Protein AF-W1P5L6-F1 (afdb_monomer_lite)

Structure (mmCIF, N/CA/C/O backbone):
data_AF-W1P5L6-F1
#
_entry.id   AF-W1P5L6-F1
#
loop_
_atom_site.group_PDB
_atom_site.id
_atom_site.type_symbol
_atom_site.label_atom_id
_atom_site.label_alt_id
_atom_site.label_comp_id
_atom_site.label_asym_id
_atom_site.label_entity_id
_atom_site.label_seq_id
_atom_site.pdbx_PDB_ins_code
_atom_site.Cartn_x
_atom_site.Cartn_y
_atom_site.Cartn_z
_atom_site.occupancy
_atom_site.B_iso_or_equiv
_atom_site.auth_seq_id
_atom_site.auth_comp_id
_atom_site.auth_asym_id
_atom_site.auth_atom_id
_atom_site.pdbx_PDB_model_num
ATOM 1 N N . MET A 1 1 ? 37.355 -15.846 24.201 1.00 41.88 1 MET A N 1
ATOM 2 C CA . MET A 1 1 ? 36.824 -15.834 22.825 1.00 41.88 1 MET A CA 1
ATOM 3 C C . MET A 1 1 ? 35.474 -15.155 22.913 1.00 41.88 1 MET A C 1
ATOM 5 O O . MET A 1 1 ? 34.475 -15.798 23.199 1.00 41.88 1 MET A O 1
ATOM 9 N N . VAL A 1 2 ? 35.527 -13.825 22.904 1.00 42.09 2 VAL A N 1
ATOM 10 C CA . VAL A 1 2 ? 34.365 -12.948 23.039 1.00 42.09 2 VAL A CA 1
ATOM 11 C C . VAL A 1 2 ? 33.728 -12.907 21.659 1.00 42.09 2 VAL A C 1
ATOM 13 O O . VAL A 1 2 ? 34.369 -12.475 20.706 1.00 42.09 2 VAL A O 1
ATOM 16 N N . TRP A 1 3 ? 32.530 -13.465 21.549 1.00 50.12 3 TRP A N 1
ATOM 17 C CA . TRP A 1 3 ? 31.699 -13.334 20.363 1.00 50.12 3 TRP A CA 1
ATOM 18 C C . TRP A 1 3 ? 30.983 -11.991 20.494 1.00 50.12 3 TRP A C 1
ATOM 20 O O . TRP A 1 3 ? 30.052 -11.862 21.284 1.00 50.12 3 TRP A O 1
ATOM 30 N N . GLU A 1 4 ? 31.490 -10.969 19.806 1.00 50.31 4 GLU A N 1
ATOM 31 C CA . GLU A 1 4 ? 30.735 -9.738 19.585 1.00 50.31 4 GLU A CA 1
ATOM 32 C C . GLU A 1 4 ? 29.638 -10.044 18.566 1.00 50.31 4 GLU A C 1
ATOM 34 O O . GLU A 1 4 ? 29.905 -10.290 17.391 1.00 50.31 4 GLU A O 1
ATOM 39 N N . GLU A 1 5 ? 28.401 -10.072 19.049 1.00 60.72 5 GLU A N 1
ATOM 40 C CA . GLU A 1 5 ? 27.190 -10.066 18.235 1.00 60.72 5 GLU A CA 1
ATOM 41 C C . GLU A 1 5 ? 27.096 -8.710 17.507 1.00 60.72 5 GLU A C 1
ATOM 43 O O . GLU A 1 5 ? 26.937 -7.681 18.170 1.00 60.72 5 GLU A O 1
ATOM 48 N N . PRO A 1 6 ? 27.175 -8.649 16.163 1.00 44.75 6 PRO A N 1
ATOM 49 C CA . PRO A 1 6 ? 27.102 -7.398 15.424 1.00 44.75 6 PRO A CA 1
ATOM 50 C C . PRO A 1 6 ? 25.636 -7.017 15.186 1.00 44.75 6 PRO A C 1
ATOM 52 O O . PRO A 1 6 ? 25.215 -6.799 14.053 1.00 44.75 6 PRO A O 1
ATOM 55 N N . TRP A 1 7 ? 24.845 -6.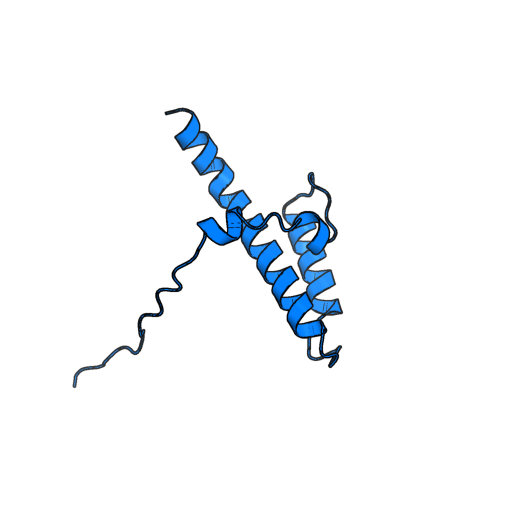906 16.250 1.00 65.31 7 TRP A N 1
ATOM 56 C CA . TRP A 1 7 ? 23.612 -6.120 16.202 1.00 65.31 7 TRP A CA 1
ATOM 57 C C . TRP A 1 7 ? 23.977 -4.704 16.611 1.00 65.31 7 TRP A C 1
ATOM 59 O O . TRP A 1 7 ? 23.636 -4.235 17.690 1.00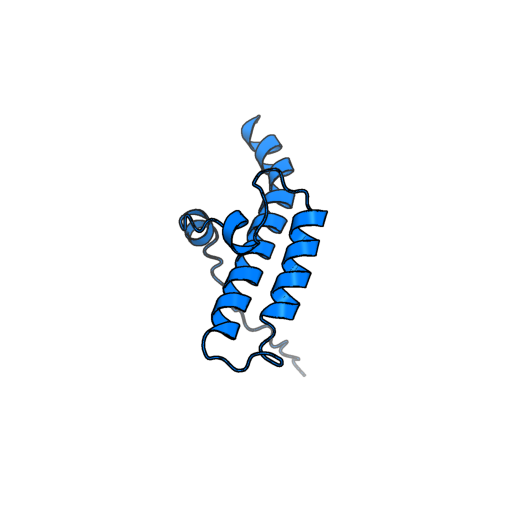 65.31 7 TRP A O 1
ATOM 69 N N . GLN A 1 8 ? 24.766 -4.064 15.744 1.00 43.94 8 GLN A N 1
ATOM 70 C CA . GLN A 1 8 ? 24.979 -2.629 15.808 1.00 43.94 8 GLN A CA 1
ATOM 71 C C . GLN A 1 8 ? 23.610 -1.958 15.834 1.00 43.94 8 GLN A C 1
ATOM 73 O O . GLN A 1 8 ? 22.799 -2.135 14.919 1.00 43.94 8 GLN A O 1
ATOM 78 N N . ASP A 1 9 ? 23.399 -1.207 16.908 1.00 55.94 9 ASP A N 1
ATOM 79 C CA . ASP A 1 9 ? 22.372 -0.201 17.052 1.00 55.94 9 ASP A CA 1
ATOM 80 C C . ASP A 1 9 ? 22.247 0.591 15.748 1.00 55.94 9 ASP A C 1
ATOM 82 O O . ASP A 1 9 ? 23.100 1.399 15.387 1.00 55.94 9 ASP A O 1
ATOM 86 N N . ASN A 1 10 ? 21.145 0.382 15.043 1.00 51.50 10 ASN A N 1
ATOM 87 C CA . ASN A 1 10 ? 20.498 1.504 14.402 1.00 51.50 10 ASN A CA 1
ATOM 88 C C . ASN A 1 10 ? 19.233 1.717 15.220 1.00 51.50 10 ASN A C 1
ATOM 90 O O . ASN A 1 10 ? 18.245 1.003 15.005 1.00 51.50 10 ASN A O 1
ATOM 94 N N . PRO A 1 11 ? 19.231 2.675 16.163 1.00 52.59 11 PRO A N 1
ATOM 95 C CA . PRO A 1 11 ? 17.996 3.335 16.495 1.00 52.59 11 PRO A CA 1
ATOM 96 C C . PRO A 1 11 ? 17.593 4.000 15.184 1.00 52.59 11 PRO A C 1
ATOM 98 O O . PRO A 1 11 ? 17.994 5.116 14.865 1.00 52.59 11 PRO A O 1
ATOM 101 N N . VAL A 1 12 ? 16.831 3.262 14.374 1.00 54.00 12 VAL A N 1
ATOM 102 C CA . VAL A 1 12 ? 15.813 3.868 13.542 1.00 54.00 12 VAL A CA 1
ATOM 103 C C . VAL A 1 12 ? 15.014 4.638 14.568 1.00 54.00 12 VAL A C 1
ATOM 105 O O . VAL A 1 12 ? 14.190 4.067 15.282 1.00 54.00 12 VAL A O 1
ATOM 108 N N . GLU A 1 13 ? 15.396 5.897 14.750 1.00 53.75 13 GLU A N 1
ATOM 109 C CA . GLU A 1 13 ? 14.640 6.897 15.458 1.00 53.75 13 GLU A CA 1
ATOM 110 C C . GLU A 1 13 ? 13.389 7.010 14.612 1.00 53.75 13 GLU A C 1
ATOM 112 O O . GLU A 1 13 ? 13.320 7.673 13.578 1.00 53.75 13 GLU A O 1
ATOM 117 N N . PHE A 1 14 ? 12.497 6.083 14.940 1.00 56.09 14 PHE A N 1
ATOM 118 C CA . PHE A 1 14 ? 11.298 5.765 14.231 1.00 56.09 14 PHE A CA 1
ATOM 119 C C . PHE A 1 14 ? 10.467 6.985 14.513 1.00 56.09 14 PHE A C 1
ATOM 121 O O . PHE A 1 14 ? 9.860 7.115 15.575 1.00 56.09 14 PHE A O 1
ATOM 128 N N . ASP A 1 15 ? 10.561 7.935 13.598 1.00 55.22 15 ASP A N 1
ATOM 129 C CA . ASP A 1 15 ? 9.857 9.192 13.642 1.00 55.2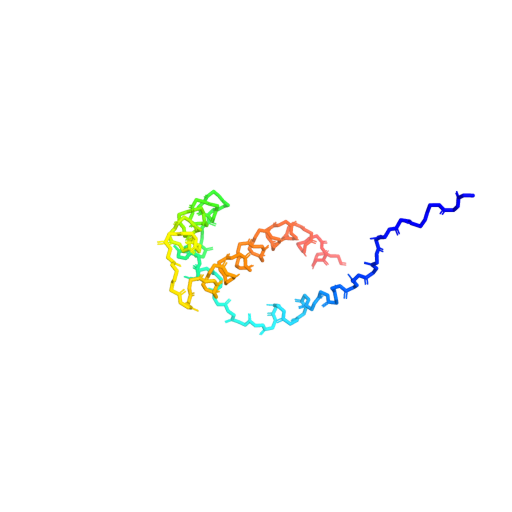2 15 ASP A CA 1
ATOM 130 C C . ASP A 1 15 ? 8.380 8.893 13.333 1.00 55.22 15 ASP A C 1
ATOM 132 O O . ASP A 1 15 ? 7.806 9.314 12.332 1.00 55.22 15 ASP A O 1
ATOM 136 N N . PHE A 1 16 ? 7.773 8.053 14.186 1.00 57.50 16 PHE A N 1
ATOM 137 C CA . PHE A 1 16 ? 6.366 7.682 14.212 1.00 57.50 16 PHE A CA 1
ATOM 138 C C . PHE A 1 16 ? 5.527 8.959 14.211 1.00 57.50 16 PHE A C 1
ATOM 140 O O . PHE A 1 16 ? 4.488 9.014 13.560 1.00 57.50 16 PHE A O 1
ATOM 147 N N . LEU A 1 17 ? 6.016 10.008 14.881 1.00 53.97 17 LEU A N 1
ATOM 148 C CA . LEU A 1 17 ? 5.399 11.328 14.918 1.00 53.97 17 LEU A CA 1
ATOM 149 C C . LEU A 1 17 ? 5.460 12.034 13.555 1.00 53.97 17 LEU A C 1
ATOM 151 O O . LEU A 1 17 ? 4.441 12.560 13.108 1.00 53.97 17 LEU A O 1
ATOM 155 N N . SER A 1 18 ? 6.584 11.987 12.837 1.00 56.91 18 SER A N 1
ATOM 156 C CA . SER A 1 18 ? 6.662 12.503 11.462 1.00 56.91 18 SER A CA 1
ATOM 157 C C . SER A 1 18 ? 5.799 11.724 10.472 1.00 56.91 18 SER A C 1
ATOM 159 O O . SER A 1 18 ? 5.119 12.350 9.655 1.00 56.91 18 SER A O 1
ATOM 161 N N . ILE A 1 19 ? 5.732 10.390 10.587 1.00 58.72 19 ILE A N 1
ATOM 162 C CA . ILE A 1 19 ? 4.856 9.528 9.766 1.00 58.72 19 ILE A CA 1
ATOM 163 C C . ILE A 1 19 ? 3.376 9.892 9.961 1.00 58.72 19 ILE A C 1
ATOM 165 O O . ILE A 1 19 ? 2.625 9.916 8.986 1.00 58.72 19 ILE A O 1
ATOM 169 N N . LEU A 1 20 ? 2.967 10.215 11.194 1.00 58.81 20 LEU A N 1
ATOM 170 C CA . LEU A 1 20 ? 1.615 10.688 11.513 1.00 58.81 20 LEU A CA 1
ATOM 171 C C . LEU A 1 20 ? 1.363 12.129 11.032 1.00 58.81 20 LEU A C 1
ATOM 173 O O . LEU A 1 20 ? 0.242 12.460 10.654 1.00 58.81 20 LEU A O 1
ATOM 177 N N . SER A 1 21 ? 2.393 12.986 11.020 1.00 56.38 21 SER A N 1
ATOM 178 C CA . SER A 1 21 ? 2.290 14.385 10.570 1.00 56.38 21 SER A CA 1
ATOM 179 C C . SER A 1 21 ? 2.221 14.542 9.046 1.00 56.38 21 SER A C 1
ATOM 181 O O . SER A 1 21 ? 1.710 15.544 8.541 1.00 56.38 21 SER A O 1
ATOM 183 N N . LYS A 1 22 ? 2.717 13.553 8.290 1.00 56.19 22 LYS A N 1
ATOM 184 C CA . LYS A 1 22 ? 2.614 13.529 6.832 1.00 56.19 22 LYS A CA 1
ATOM 185 C C . LYS A 1 22 ? 1.218 13.043 6.469 1.00 56.19 22 LYS A C 1
ATOM 187 O O . LYS A 1 22 ? 0.947 11.847 6.464 1.00 56.19 22 LYS A O 1
ATOM 192 N N . SER A 1 23 ? 0.347 13.975 6.095 1.00 58.00 23 SER A N 1
ATOM 193 C CA . SER A 1 23 ? -0.961 13.714 5.484 1.00 58.00 23 SER A CA 1
ATOM 194 C C . SER A 1 23 ? -0.822 13.128 4.068 1.00 58.00 23 SER A C 1
ATOM 196 O O . SER A 1 23 ? -1.387 13.626 3.097 1.00 58.00 23 SER A O 1
ATOM 198 N N . LYS A 1 24 ? -0.018 12.073 3.912 1.00 64.38 24 LYS A N 1
ATOM 199 C CA . LYS A 1 24 ? -0.042 11.249 2.712 1.00 64.38 24 LYS A CA 1
ATOM 200 C C . LYS A 1 24 ? -1.307 10.405 2.783 1.00 64.38 24 LYS A C 1
ATOM 202 O O . LYS A 1 24 ? -1.506 9.648 3.729 1.00 64.38 24 LYS A O 1
ATOM 207 N N . ASP A 1 25 ? -2.151 10.520 1.767 1.00 82.06 25 ASP A N 1
ATOM 208 C CA . ASP A 1 25 ? -3.340 9.685 1.627 1.00 82.06 25 ASP A CA 1
ATOM 209 C C . ASP A 1 25 ? -2.930 8.230 1.313 1.00 82.06 25 ASP A C 1
ATOM 211 O O . ASP A 1 25 ? -2.924 7.807 0.156 1.00 82.06 25 ASP A O 1
ATOM 215 N N . TYR A 1 26 ? -2.571 7.444 2.334 1.00 86.06 26 TYR A N 1
ATOM 216 C CA . TYR A 1 26 ? -2.132 6.048 2.180 1.00 86.06 26 TYR A CA 1
ATOM 217 C C . TYR A 1 26 ? -3.192 5.156 1.512 1.00 86.06 26 TYR A C 1
ATOM 219 O O . TYR A 1 26 ? -2.846 4.273 0.728 1.00 86.06 26 TYR A O 1
ATOM 227 N N . TYR A 1 27 ? -4.476 5.449 1.737 1.00 85.94 27 TYR A N 1
ATOM 228 C CA . TYR A 1 27 ? -5.598 4.803 1.047 1.00 85.94 27 TYR A CA 1
ATOM 229 C C . TYR A 1 27 ? -5.551 5.033 -0.471 1.00 85.94 27 TYR A C 1
ATOM 231 O O . TYR A 1 27 ? -5.686 4.092 -1.251 1.00 85.94 27 TYR A O 1
ATOM 239 N N . LYS A 1 28 ? -5.235 6.260 -0.911 1.00 87.81 28 LYS A N 1
ATOM 240 C CA . LYS A 1 28 ? -5.076 6.574 -2.340 1.00 87.81 28 LYS A CA 1
ATOM 241 C C . LYS A 1 28 ? -3.843 5.904 -2.943 1.00 87.81 28 LYS A C 1
ATOM 243 O O . LYS A 1 28 ? -3.903 5.471 -4.088 1.00 87.81 28 LYS A O 1
ATOM 248 N N . ILE A 1 29 ? -2.746 5.793 -2.187 1.00 89.19 29 ILE A N 1
ATOM 249 C CA . ILE A 1 29 ? -1.513 5.122 -2.641 1.00 89.19 29 ILE A CA 1
ATOM 250 C C . ILE A 1 29 ? -1.760 3.630 -2.893 1.00 89.19 29 ILE A C 1
ATOM 252 O O . ILE A 1 29 ? -1.276 3.089 -3.886 1.00 89.19 29 ILE A O 1
ATOM 256 N N . LEU A 1 30 ? -2.525 2.970 -2.019 1.00 89.94 30 LEU A N 1
ATOM 257 C CA . LEU A 1 30 ? -2.904 1.566 -2.189 1.00 89.94 30 LEU A CA 1
ATOM 258 C C . LEU A 1 30 ? -4.117 1.357 -3.108 1.00 89.94 30 LEU A C 1
ATOM 260 O O . LEU A 1 30 ? -4.516 0.214 -3.321 1.00 89.94 30 LEU A O 1
ATOM 264 N N . GLU A 1 31 ? -4.680 2.424 -3.681 1.00 90.06 31 GLU A N 1
ATOM 265 C CA . GLU A 1 31 ? -5.882 2.371 -4.525 1.00 90.06 31 GLU A CA 1
ATOM 266 C C . GLU A 1 31 ? -7.056 1.652 -3.819 1.00 90.06 31 GLU A C 1
ATOM 268 O O . GLU A 1 31 ? -7.772 0.861 -4.434 1.00 90.06 31 GLU A O 1
ATOM 273 N N . VAL A 1 32 ? -7.222 1.885 -2.513 1.00 89.81 32 VAL A N 1
ATOM 274 C CA . VAL A 1 32 ? -8.287 1.307 -1.675 1.00 89.81 32 VAL A CA 1
ATOM 275 C C . VAL A 1 32 ? -9.236 2.389 -1.163 1.00 89.81 32 VAL A C 1
ATOM 277 O O . VAL A 1 32 ? -8.854 3.553 -1.027 1.00 89.81 32 VAL A O 1
ATOM 280 N N . ASP A 1 33 ? -10.470 1.988 -0.868 1.00 88.06 33 ASP A N 1
ATOM 281 C CA . ASP A 1 33 ? -11.444 2.843 -0.188 1.00 88.06 33 ASP A CA 1
ATOM 282 C C . ASP A 1 33 ? -11.082 3.016 1.301 1.00 88.06 33 ASP A C 1
ATOM 284 O O . ASP A 1 33 ? -10.335 2.217 1.867 1.00 88.06 33 ASP A O 1
ATOM 288 N N . TYR A 1 34 ? -11.619 4.047 1.947 1.00 84.00 34 TYR A N 1
ATOM 289 C CA . TYR A 1 34 ? -11.468 4.278 3.384 1.00 84.00 34 TYR A CA 1
ATOM 290 C C . TYR A 1 34 ? -12.151 3.186 4.220 1.00 84.00 34 TYR A C 1
ATOM 292 O O . TYR A 1 34 ? -11.686 2.885 5.317 1.00 84.00 34 TYR A O 1
ATOM 300 N N . ASP A 1 35 ? -13.192 2.556 3.669 1.00 83.31 35 ASP A N 1
ATOM 301 C CA . ASP A 1 35 ? -13.913 1.431 4.282 1.00 83.31 35 ASP A CA 1
ATOM 302 C C . ASP A 1 35 ? -13.308 0.055 3.924 1.00 83.31 35 ASP A C 1
ATOM 304 O O . ASP A 1 35 ? -13.916 -0.989 4.173 1.00 83.31 35 ASP A O 1
ATOM 308 N N . ALA A 1 36 ? -12.120 0.028 3.309 1.00 86.94 36 ALA A N 1
ATOM 309 C CA . ALA A 1 36 ? -11.484 -1.207 2.865 1.00 86.94 36 ALA A CA 1
ATOM 310 C C . ALA A 1 36 ? -11.125 -2.144 4.027 1.00 86.94 36 ALA A C 1
ATOM 312 O O . ALA A 1 36 ? -10.638 -1.731 5.083 1.00 86.94 36 ALA A O 1
ATOM 313 N N . THR A 1 37 ? -11.310 -3.444 3.799 1.00 88.50 37 THR A N 1
ATOM 314 C CA . THR A 1 37 ? -10.937 -4.477 4.767 1.00 88.50 37 THR A CA 1
ATOM 315 C C . THR A 1 37 ? -9.433 -4.772 4.723 1.00 88.50 37 THR A C 1
ATOM 317 O O . THR A 1 37 ? -8.731 -4.435 3.766 1.00 88.50 37 THR A O 1
ATOM 320 N N . ASN A 1 38 ? -8.909 -5.459 5.747 1.00 87.69 38 ASN A N 1
ATOM 321 C CA . ASN A 1 38 ? -7.512 -5.920 5.745 1.00 87.69 38 ASN A CA 1
ATOM 322 C C . ASN A 1 38 ? -7.174 -6.775 4.517 1.00 87.69 38 ASN A C 1
ATOM 324 O O . ASN A 1 38 ? -6.070 -6.676 3.976 1.00 87.69 38 ASN A O 1
ATOM 328 N N . ASP A 1 39 ? -8.121 -7.603 4.075 1.00 89.38 39 ASP A N 1
ATOM 329 C CA . ASP A 1 39 ? -7.945 -8.452 2.901 1.00 89.38 39 ASP A CA 1
ATOM 330 C C . ASP A 1 39 ? -7.867 -7.623 1.614 1.00 89.38 39 ASP A C 1
ATOM 332 O O . ASP A 1 39 ? -7.035 -7.920 0.752 1.00 89.38 39 ASP A O 1
ATOM 336 N N . ASP A 1 40 ? -8.638 -6.537 1.509 1.00 90.62 40 ASP A N 1
ATOM 337 C CA . ASP A 1 40 ? -8.575 -5.606 0.376 1.00 90.62 40 ASP A CA 1
ATOM 338 C C . ASP A 1 40 ? -7.232 -4.869 0.331 1.00 90.62 40 ASP A C 1
ATOM 340 O O . ASP A 1 40 ? -6.575 -4.822 -0.713 1.00 90.62 40 ASP A O 1
ATOM 344 N N . ILE A 1 41 ? -6.772 -4.365 1.482 1.00 91.06 41 ILE A N 1
ATOM 345 C CA . ILE A 1 41 ? -5.470 -3.697 1.634 1.00 91.06 41 ILE A CA 1
ATOM 346 C C . ILE A 1 41 ? -4.338 -4.639 1.211 1.00 91.06 41 ILE A C 1
ATOM 348 O O . ILE A 1 41 ? -3.461 -4.261 0.428 1.00 91.06 41 ILE A O 1
ATOM 352 N N . ARG A 1 42 ? -4.369 -5.892 1.677 1.00 91.12 42 ARG A N 1
ATOM 353 C CA . ARG A 1 42 ? -3.372 -6.910 1.326 1.00 91.12 42 ARG A CA 1
ATOM 354 C C . ARG A 1 42 ? -3.421 -7.277 -0.156 1.00 91.12 42 ARG A C 1
ATOM 356 O O . ARG A 1 42 ? -2.371 -7.385 -0.793 1.00 91.12 42 ARG A O 1
ATOM 363 N N . SER A 1 43 ? -4.614 -7.463 -0.710 1.00 93.19 43 SER A N 1
ATOM 364 C CA . SER A 1 43 ? -4.801 -7.860 -2.109 1.00 93.19 43 SER A CA 1
ATOM 365 C C . SER A 1 43 ? -4.307 -6.775 -3.065 1.00 93.19 43 SER A C 1
ATOM 367 O O . SER A 1 43 ? -3.555 -7.060 -4.003 1.00 93.19 43 SER A O 1
ATOM 369 N N . ASN A 1 44 ? -4.645 -5.513 -2.789 1.00 93.81 44 ASN A N 1
ATOM 370 C CA . ASN A 1 44 ? -4.182 -4.383 -3.585 1.00 93.81 44 ASN A CA 1
ATOM 371 C C . ASN A 1 44 ? -2.682 -4.126 -3.435 1.00 93.81 44 ASN A C 1
ATOM 373 O O . ASN A 1 44 ? -2.018 -3.858 -4.438 1.00 93.81 44 ASN A O 1
ATOM 377 N N . TYR A 1 45 ? -2.121 -4.290 -2.233 1.00 93.56 45 TYR A N 1
ATOM 378 C CA . TYR A 1 45 ? -0.673 -4.241 -2.032 1.00 93.56 45 TYR A CA 1
ATOM 379 C C . TYR A 1 45 ? 0.055 -5.257 -2.927 1.00 93.56 45 TYR A C 1
ATOM 381 O O . TYR A 1 45 ? 0.978 -4.880 -3.647 1.00 93.56 45 TYR A O 1
ATOM 389 N N . ILE A 1 46 ? -0.388 -6.521 -2.962 1.00 92.00 46 ILE A N 1
ATOM 390 C CA . I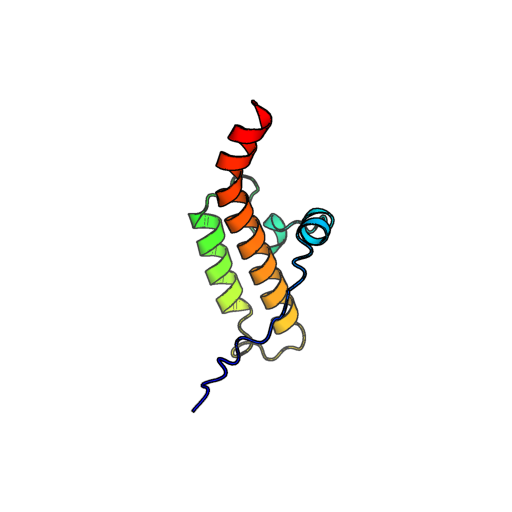LE A 1 46 ? 0.231 -7.563 -3.802 1.00 92.00 46 ILE A CA 1
ATOM 391 C C . ILE A 1 46 ? 0.128 -7.198 -5.290 1.00 92.00 46 ILE A C 1
ATOM 393 O O . ILE A 1 46 ? 1.112 -7.300 -6.028 1.00 92.00 46 ILE A O 1
ATOM 397 N N . ARG A 1 47 ? -1.041 -6.722 -5.735 1.00 92.81 47 ARG A N 1
ATOM 398 C CA . ARG A 1 47 ? -1.262 -6.275 -7.120 1.00 92.81 47 ARG A CA 1
ATOM 399 C C . ARG A 1 47 ? -0.303 -5.148 -7.512 1.00 92.81 47 ARG A C 1
ATOM 401 O O . ARG A 1 47 ? 0.299 -5.194 -8.586 1.00 92.81 47 ARG A O 1
ATOM 408 N N . LEU A 1 48 ? -0.150 -4.145 -6.650 1.00 91.50 48 LEU A N 1
ATOM 409 C CA . LEU A 1 48 ? 0.715 -2.991 -6.888 1.00 91.50 48 LEU A CA 1
ATOM 410 C C . LEU A 1 48 ? 2.202 -3.353 -6.801 1.00 91.50 48 LEU A C 1
ATOM 412 O O . LEU A 1 48 ? 2.978 -2.911 -7.646 1.00 91.50 48 LEU A O 1
ATOM 416 N N . ALA A 1 49 ? 2.589 -4.210 -5.858 1.00 89.75 49 ALA A N 1
ATOM 417 C CA . ALA A 1 49 ? 3.949 -4.717 -5.716 1.00 89.75 49 ALA A CA 1
ATOM 418 C C . ALA A 1 49 ? 4.412 -5.470 -6.971 1.00 89.75 49 ALA A C 1
ATOM 420 O O . ALA A 1 49 ? 5.525 -5.260 -7.441 1.00 89.75 49 ALA A O 1
ATOM 421 N N . LEU A 1 50 ? 3.544 -6.298 -7.560 1.00 89.00 50 LEU A N 1
ATOM 422 C CA . LEU A 1 50 ? 3.838 -7.001 -8.812 1.00 89.00 50 LEU A CA 1
ATOM 423 C C . LEU A 1 50 ? 3.905 -6.054 -10.019 1.00 89.00 50 LEU A C 1
ATOM 425 O O . LEU A 1 50 ? 4.692 -6.288 -10.937 1.00 89.00 50 LEU A O 1
ATOM 429 N N . LYS A 1 51 ? 3.092 -4.990 -10.022 1.00 86.81 51 LYS A N 1
ATOM 430 C CA . LYS A 1 51 ? 3.051 -3.973 -11.086 1.00 86.81 51 LYS A CA 1
ATOM 431 C C . LYS A 1 51 ? 4.292 -3.078 -11.088 1.00 86.81 51 LYS A C 1
ATOM 433 O O . LYS A 1 51 ? 4.779 -2.727 -12.161 1.00 86.81 51 LYS A O 1
ATOM 438 N N . TRP A 1 52 ? 4.782 -2.722 -9.904 1.00 88.56 52 TRP A N 1
ATOM 439 C CA . TRP A 1 52 ? 5.914 -1.812 -9.700 1.00 88.56 52 TRP A CA 1
ATOM 440 C C . TRP A 1 52 ? 7.205 -2.528 -9.296 1.00 88.56 52 TRP A C 1
ATOM 442 O O . TRP A 1 52 ? 8.148 -1.881 -8.848 1.00 88.56 52 TRP A O 1
ATOM 452 N N . HIS A 1 53 ? 7.268 -3.853 -9.453 1.00 83.06 53 HIS A N 1
ATOM 453 C CA . HIS A 1 53 ? 8.459 -4.613 -9.100 1.00 83.06 53 HIS A CA 1
ATOM 454 C C . HIS A 1 53 ? 9.663 -4.135 -9.938 1.00 83.06 53 HIS A C 1
ATOM 456 O O . HIS A 1 53 ? 9.564 -4.131 -11.172 1.00 83.06 53 HIS A O 1
ATOM 462 N N . PRO A 1 54 ? 10.801 -3.782 -9.309 1.00 79.94 54 PRO A N 1
ATOM 463 C CA . PRO A 1 54 ? 11.946 -3.188 -10.006 1.00 79.94 54 PRO A CA 1
ATOM 464 C C . PRO A 1 54 ? 12.541 -4.113 -11.081 1.00 79.94 54 PRO A C 1
ATOM 466 O O . PRO A 1 54 ? 13.062 -3.635 -12.079 1.00 79.94 54 PRO A O 1
ATOM 469 N N . ASP A 1 55 ? 12.380 -5.434 -10.930 1.00 79.69 55 ASP A N 1
ATOM 470 C CA . ASP A 1 55 ? 12.791 -6.437 -11.931 1.00 79.69 55 ASP A CA 1
ATOM 471 C C . ASP A 1 55 ? 12.003 -6.345 -13.252 1.00 79.69 55 ASP A C 1
ATOM 473 O O . ASP A 1 55 ? 12.536 -6.597 -14.326 1.00 79.69 55 ASP A O 1
ATOM 477 N N . LYS A 1 56 ? 10.717 -5.968 -13.193 1.00 72.19 56 LYS A N 1
ATOM 478 C CA . LYS A 1 56 ? 9.840 -5.907 -14.377 1.00 72.19 56 LYS A CA 1
ATOM 479 C C . LYS A 1 56 ? 9.735 -4.508 -14.975 1.00 72.19 56 LYS A C 1
ATOM 481 O O . LYS A 1 56 ? 9.374 -4.372 -16.142 1.00 72.19 56 LYS A O 1
ATOM 486 N N . ARG A 1 57 ? 10.024 -3.472 -14.185 1.00 64.62 57 ARG A N 1
ATOM 487 C CA . ARG A 1 57 ? 10.065 -2.071 -14.612 1.00 64.62 57 ARG A CA 1
ATOM 488 C C . ARG A 1 57 ? 11.337 -1.427 -14.091 1.00 64.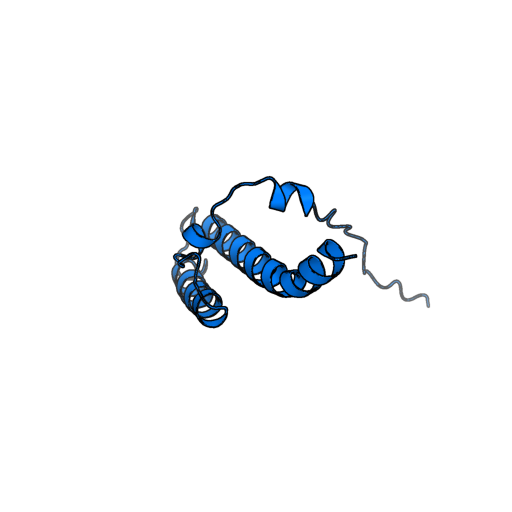62 57 ARG A C 1
ATOM 490 O O . ARG A 1 57 ? 11.368 -0.903 -12.983 1.00 64.62 57 ARG A O 1
ATOM 497 N N . SER A 1 58 ? 12.351 -1.410 -14.943 1.00 62.34 58 SER A N 1
ATOM 498 C CA . SER A 1 58 ? 13.616 -0.717 -14.700 1.00 62.34 58 SER A CA 1
ATOM 499 C C . SER A 1 58 ? 13.510 0.789 -15.011 1.00 62.34 58 SER A C 1
ATOM 501 O O . SER A 1 58 ? 14.411 1.366 -15.609 1.00 62.34 58 SER A O 1
ATOM 503 N N . GLU A 1 59 ? 12.375 1.411 -14.675 1.00 69.00 59 GLU A N 1
ATOM 504 C CA . GLU A 1 59 ? 12.151 2.857 -14.805 1.00 69.00 59 GLU A CA 1
ATOM 505 C C . GLU A 1 59 ? 12.571 3.548 -13.500 1.00 69.00 59 GLU A C 1
ATOM 507 O O . GLU A 1 59 ? 12.230 3.069 -12.416 1.00 69.00 59 GLU A O 1
ATOM 512 N N . ASP A 1 60 ? 13.219 4.713 -13.590 1.00 67.38 60 ASP A N 1
ATOM 513 C CA . ASP A 1 60 ? 13.770 5.468 -12.445 1.00 67.38 60 ASP A CA 1
ATOM 514 C C . ASP A 1 60 ? 12.729 5.887 -11.375 1.00 67.38 60 ASP A C 1
ATOM 516 O O . ASP A 1 60 ? 13.083 6.386 -10.309 1.00 67.38 60 ASP A O 1
ATOM 520 N N . GLY A 1 61 ? 11.432 5.655 -11.611 1.00 76.19 61 GLY A N 1
ATOM 521 C CA . GLY A 1 61 ? 10.344 5.902 -10.657 1.00 76.19 61 GLY A CA 1
ATOM 522 C C . GLY A 1 61 ? 9.753 4.656 -9.985 1.00 76.19 61 GLY A C 1
ATOM 523 O O . GLY A 1 61 ? 9.011 4.799 -9.011 1.00 76.19 61 GLY A O 1
ATOM 524 N N . ALA A 1 62 ? 10.056 3.443 -10.462 1.00 79.88 62 ALA A N 1
ATOM 525 C CA . ALA A 1 62 ? 9.443 2.215 -9.943 1.00 79.88 62 ALA A CA 1
ATOM 526 C C . ALA A 1 62 ? 9.848 1.945 -8.488 1.00 79.88 62 ALA A C 1
ATOM 528 O O . ALA A 1 62 ? 8.999 1.639 -7.653 1.00 79.88 62 ALA A O 1
ATOM 529 N N . THR A 1 63 ? 11.123 2.164 -8.159 1.00 83.06 63 THR A N 1
ATOM 530 C CA . THR A 1 63 ? 11.651 2.036 -6.794 1.00 83.06 63 THR A CA 1
ATOM 531 C C . THR A 1 63 ? 10.970 3.001 -5.825 1.00 83.06 63 THR A C 1
ATOM 533 O O . THR A 1 63 ? 10.581 2.595 -4.732 1.00 83.06 63 THR A O 1
ATOM 536 N N . ILE A 1 64 ? 10.771 4.259 -6.235 1.00 86.62 64 ILE A N 1
ATOM 537 C CA . ILE A 1 64 ? 10.127 5.286 -5.402 1.00 86.62 64 ILE A CA 1
ATOM 538 C C . ILE A 1 64 ? 8.665 4.907 -5.150 1.00 86.62 64 ILE A C 1
ATOM 540 O O . ILE A 1 64 ? 8.218 4.886 -4.005 1.00 86.62 64 ILE A O 1
ATOM 544 N N . ARG A 1 65 ? 7.930 4.514 -6.199 1.00 86.44 65 ARG A N 1
ATOM 545 C CA . ARG A 1 65 ? 6.539 4.052 -6.066 1.00 86.44 65 ARG A CA 1
ATOM 546 C C . ARG A 1 65 ? 6.423 2.817 -5.182 1.00 86.44 65 ARG A C 1
ATOM 548 O O . ARG A 1 65 ? 5.538 2.752 -4.335 1.00 86.44 65 ARG A O 1
ATOM 555 N N . PHE A 1 66 ? 7.325 1.855 -5.344 1.00 88.44 66 PHE A N 1
ATOM 556 C CA . PHE A 1 66 ? 7.344 0.651 -4.523 1.00 88.44 66 PHE A CA 1
ATOM 557 C C . PHE A 1 66 ? 7.593 0.972 -3.044 1.00 88.44 66 PHE A C 1
ATOM 559 O O . PHE A 1 66 ? 6.939 0.397 -2.175 1.00 88.44 66 PHE A O 1
ATOM 566 N N . GLN A 1 67 ? 8.484 1.924 -2.748 1.00 87.88 67 GLN A N 1
ATOM 567 C CA . GLN A 1 67 ? 8.711 2.408 -1.385 1.00 87.88 67 GLN A CA 1
ATOM 568 C C . GLN A 1 67 ? 7.453 3.059 -0.790 1.00 87.88 67 GLN A C 1
ATOM 570 O O . GLN A 1 67 ? 7.095 2.726 0.338 1.00 87.88 67 GLN A O 1
ATOM 575 N N . GLU A 1 68 ? 6.748 3.909 -1.546 1.00 89.06 68 GLU A N 1
ATOM 576 C CA . GLU A 1 68 ? 5.484 4.531 -1.108 1.00 89.06 68 GLU A CA 1
ATOM 577 C C . GLU A 1 68 ? 4.402 3.486 -0.791 1.00 89.06 68 GLU A C 1
ATOM 579 O O . GLU A 1 68 ? 3.738 3.570 0.242 1.00 89.06 68 GLU A O 1
ATOM 584 N N . ILE A 1 69 ? 4.251 2.471 -1.648 1.00 90.81 69 ILE A N 1
ATOM 585 C CA . ILE A 1 69 ? 3.306 1.358 -1.457 1.00 90.81 69 ILE A CA 1
ATOM 586 C C . ILE A 1 69 ? 3.640 0.570 -0.181 1.00 90.81 69 ILE A C 1
ATOM 588 O O . ILE A 1 69 ? 2.746 0.213 0.589 1.00 90.81 69 ILE A O 1
ATOM 592 N N . ASN A 1 70 ? 4.928 0.323 0.068 1.00 90.69 70 ASN A N 1
ATOM 593 C CA . ASN A 1 70 ? 5.391 -0.388 1.258 1.00 90.69 70 ASN A CA 1
ATOM 594 C C . ASN A 1 70 ? 5.161 0.414 2.547 1.00 90.69 70 ASN A C 1
ATOM 596 O O . ASN A 1 70 ? 4.762 -0.154 3.563 1.00 90.69 70 ASN A O 1
ATOM 600 N N . GLU A 1 71 ? 5.418 1.725 2.515 1.00 89.50 71 GLU A N 1
ATOM 601 C CA . GLU A 1 71 ? 5.148 2.641 3.629 1.00 89.50 71 GLU A CA 1
ATOM 602 C C . GLU A 1 71 ? 3.650 2.639 3.967 1.00 89.50 71 GLU A C 1
ATOM 604 O O . GLU A 1 71 ? 3.279 2.389 5.113 1.00 89.50 71 GLU A O 1
ATOM 609 N N . ALA A 1 72 ? 2.792 2.800 2.954 1.00 89.88 72 ALA A N 1
ATOM 610 C CA . ALA A 1 72 ? 1.340 2.803 3.110 1.00 89.88 72 ALA A CA 1
ATOM 611 C C . ALA A 1 72 ? 0.810 1.512 3.744 1.00 89.88 72 ALA A C 1
ATOM 613 O O . ALA A 1 72 ? 0.036 1.559 4.701 1.00 89.88 72 ALA A O 1
ATOM 614 N N . TYR A 1 73 ? 1.263 0.356 3.251 1.00 91.12 73 TYR A N 1
ATOM 615 C CA . TYR A 1 73 ? 0.858 -0.941 3.789 1.00 91.12 73 TYR A CA 1
ATOM 616 C C . TYR A 1 73 ? 1.268 -1.107 5.255 1.00 91.12 73 TYR A C 1
ATOM 618 O O . TYR A 1 73 ? 0.454 -1.527 6.076 1.00 91.12 73 TYR A O 1
ATOM 626 N N . LYS A 1 74 ? 2.504 -0.729 5.609 1.00 88.12 74 LYS A N 1
ATOM 627 C CA . LYS A 1 74 ? 2.981 -0.794 6.997 1.00 88.12 74 LYS A CA 1
ATOM 628 C C . LYS A 1 74 ? 2.150 0.088 7.917 1.00 88.12 74 LYS A C 1
ATOM 630 O O . LYS A 1 74 ? 1.740 -0.390 8.966 1.00 88.12 74 LYS A O 1
ATOM 635 N N . VAL A 1 75 ? 1.890 1.340 7.533 1.00 85.81 75 VAL A N 1
ATOM 636 C CA . VAL A 1 75 ? 1.129 2.285 8.364 1.00 85.81 75 VAL A CA 1
ATOM 637 C C . VAL A 1 75 ? -0.303 1.809 8.561 1.00 85.81 75 VAL A C 1
ATOM 639 O O . VAL A 1 75 ? -0.767 1.781 9.694 1.00 85.81 75 VAL A O 1
ATOM 642 N N . LEU A 1 76 ? -0.992 1.392 7.497 1.00 84.88 76 LEU A N 1
ATOM 643 C CA . LEU A 1 76 ? -2.381 0.936 7.596 1.00 84.88 76 LEU A CA 1
ATOM 644 C C . LEU A 1 76 ? -2.500 -0.351 8.414 1.00 84.88 76 LEU A C 1
ATOM 646 O O . LEU A 1 76 ? -3.358 -0.444 9.290 1.00 84.88 76 LEU A O 1
ATOM 650 N N . MET A 1 77 ? -1.595 -1.305 8.195 1.00 83.69 77 MET A N 1
ATOM 651 C CA . MET A 1 77 ? -1.555 -2.542 8.969 1.00 83.69 77 MET A CA 1
ATOM 652 C C . MET A 1 77 ? -1.242 -2.257 10.443 1.00 83.69 77 MET A C 1
ATOM 654 O O . MET A 1 77 ? -1.928 -2.745 11.334 1.00 83.69 77 MET A O 1
ATOM 658 N N . PHE A 1 78 ? -0.245 -1.414 10.718 1.00 82.38 78 PHE A N 1
ATOM 659 C CA . PHE A 1 78 ? 0.151 -1.054 12.078 1.00 82.38 78 PHE A CA 1
ATOM 660 C C . PHE A 1 78 ? -0.945 -0.274 12.811 1.00 82.38 78 PHE A C 1
ATOM 662 O O . PHE A 1 78 ? -1.283 -0.617 13.940 1.00 82.38 78 PHE A O 1
ATOM 669 N N . MET A 1 79 ? -1.569 0.708 12.155 1.00 74.00 79 MET A N 1
ATOM 670 C CA . MET A 1 79 ? -2.711 1.451 12.694 1.00 74.00 79 MET A CA 1
ATOM 671 C C . MET A 1 79 ? -3.855 0.506 13.069 1.00 74.00 79 MET A C 1
ATOM 673 O O . MET A 1 79 ? -4.449 0.655 14.134 1.00 74.00 79 MET A O 1
ATOM 677 N N . TRP A 1 80 ? -4.127 -0.506 12.241 1.00 69.31 80 TRP A N 1
ATOM 678 C CA . TRP A 1 80 ? -5.153 -1.505 12.528 1.00 69.31 80 TRP A CA 1
ATOM 679 C C . TRP A 1 80 ? -4.850 -2.327 13.788 1.00 69.31 80 TRP A C 1
ATOM 681 O O . TRP A 1 80 ? -5.754 -2.626 14.568 1.00 69.31 80 TRP A O 1
ATOM 691 N N . PHE A 1 81 ? -3.579 -2.656 14.030 1.00 70.44 81 PHE A N 1
ATOM 692 C CA . PHE A 1 81 ? -3.162 -3.369 15.239 1.00 70.44 81 PHE A CA 1
ATOM 693 C C . PHE A 1 81 ? -3.201 -2.501 16.503 1.00 70.44 81 PHE A C 1
ATOM 695 O O . PHE A 1 81 ? -3.453 -3.031 17.586 1.00 70.44 81 PHE A O 1
ATOM 702 N N . ILE A 1 82 ? -2.995 -1.185 16.393 1.00 67.00 82 ILE A N 1
ATOM 703 C CA . ILE A 1 82 ? -3.048 -0.275 17.551 1.00 67.00 82 ILE A CA 1
ATOM 704 C C . ILE A 1 82 ? -4.464 0.248 17.806 1.00 67.00 82 ILE A C 1
ATOM 706 O O . ILE A 1 82 ? -4.787 0.568 18.943 1.00 67.00 82 ILE A O 1
ATOM 710 N N . ALA A 1 83 ? -5.354 0.293 16.813 1.00 62.50 83 ALA A N 1
ATOM 711 C CA . ALA A 1 83 ? -6.739 0.739 16.990 1.00 62.50 83 ALA A CA 1
ATOM 712 C C . ALA A 1 83 ? -7.455 0.146 18.231 1.00 62.50 83 ALA A C 1
ATOM 714 O O . ALA A 1 83 ? -8.052 0.926 18.983 1.00 62.50 83 ALA A O 1
ATOM 715 N N . PRO A 1 84 ? -7.376 -1.172 18.526 1.00 61.22 84 PRO A N 1
ATOM 716 C CA . PRO A 1 84 ? -7.955 -1.712 19.758 1.00 61.22 84 PRO A CA 1
ATOM 717 C C . PRO A 1 84 ? -7.270 -1.192 21.035 1.00 61.22 84 PRO A C 1
ATOM 719 O O . PRO A 1 84 ? -7.946 -0.967 22.035 1.00 61.22 84 PRO A O 1
ATOM 722 N N . LEU A 1 85 ? -5.958 -0.937 21.000 1.00 57.66 85 LEU A N 1
ATOM 723 C CA . LEU A 1 85 ? -5.191 -0.348 22.107 1.00 57.66 85 LEU A CA 1
ATOM 724 C C . LEU A 1 85 ? -5.510 1.142 22.319 1.00 57.66 85 LEU A C 1
ATOM 726 O O . LEU A 1 85 ? -5.648 1.574 23.460 1.00 57.66 85 LEU A O 1
ATOM 730 N N . CYS A 1 86 ? -5.686 1.928 21.253 1.00 51.53 86 CYS A N 1
ATOM 731 C CA . CYS A 1 86 ? -6.045 3.347 21.360 1.00 51.53 86 CYS A CA 1
ATOM 732 C C . CYS A 1 86 ? -7.457 3.552 21.917 1.00 51.53 86 CYS A C 1
ATOM 734 O O . CYS A 1 86 ? -7.657 4.468 22.710 1.00 51.53 86 CYS A O 1
ATOM 736 N N . LYS A 1 87 ? -8.422 2.690 21.562 1.00 54.75 87 LYS A N 1
ATOM 737 C CA . LYS A 1 87 ? -9.757 2.712 22.188 1.00 54.75 87 LYS A CA 1
ATOM 738 C C . LYS A 1 87 ? -9.680 2.433 23.689 1.00 54.75 87 LYS A C 1
ATOM 740 O O . LYS A 1 87 ? -10.360 3.087 24.464 1.00 54.75 87 LYS A O 1
ATOM 745 N N . PHE A 1 88 ? -8.807 1.510 24.086 1.00 53.19 88 PHE A N 1
ATOM 746 C CA . PHE A 1 88 ? -8.625 1.134 25.485 1.00 53.19 88 PHE A CA 1
ATOM 747 C C . PHE A 1 88 ? -7.959 2.234 26.333 1.00 53.19 88 PHE A C 1
ATOM 749 O O . PHE A 1 88 ? -8.276 2.370 27.507 1.00 53.19 88 PHE A O 1
ATOM 756 N N . PHE A 1 89 ? -7.068 3.045 25.752 1.00 51.47 89 PHE A N 1
ATOM 757 C CA . PHE A 1 89 ? -6.432 4.171 26.453 1.00 51.47 89 PHE A CA 1
ATOM 758 C C . PHE A 1 89 ? -7.231 5.482 26.401 1.00 51.47 89 PHE A C 1
ATOM 760 O O . PHE A 1 89 ? -6.999 6.348 27.235 1.00 51.47 89 PHE A O 1
ATOM 767 N N . ALA A 1 90 ? -8.153 5.653 25.448 1.00 50.94 90 ALA A N 1
ATOM 768 C CA . ALA A 1 90 ? -8.992 6.854 25.359 1.00 50.94 90 ALA A CA 1
ATOM 769 C C . ALA A 1 90 ? -10.172 6.861 26.352 1.00 50.94 90 ALA A C 1
ATOM 771 O O . ALA A 1 90 ? -10.779 7.908 26.567 1.00 50.94 90 ALA A O 1
ATOM 772 N N . GLU A 1 91 ? -10.506 5.707 26.935 1.00 48.59 91 GLU A N 1
ATOM 773 C CA . GLU A 1 91 ? -11.605 5.533 27.897 1.00 48.59 91 GLU A CA 1
ATOM 774 C C . GLU A 1 91 ? -11.123 5.363 29.359 1.00 48.59 91 GLU A C 1
ATOM 776 O O . GLU A 1 91 ? -11.942 5.076 30.233 1.00 48.59 91 GLU A O 1
ATOM 781 N N . ALA A 1 92 ? -9.823 5.551 29.638 1.00 49.41 92 ALA A N 1
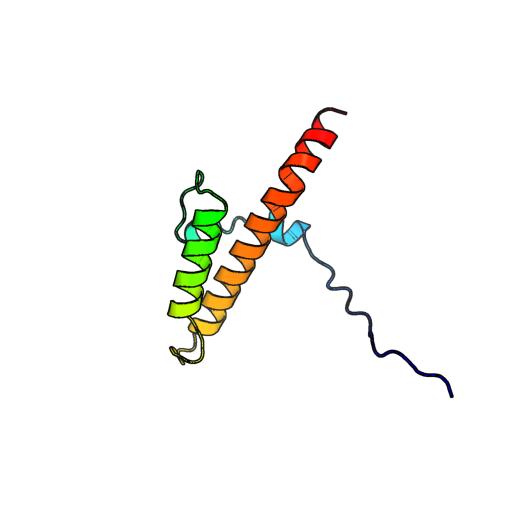ATOM 782 C CA . ALA A 1 92 ? -9.218 5.509 30.979 1.00 49.41 92 ALA A CA 1
ATOM 783 C C . ALA A 1 92 ? -8.852 6.913 31.485 1.00 49.41 92 ALA A C 1
ATOM 785 O O . ALA A 1 92 ? -9.055 7.167 32.695 1.00 49.41 92 ALA A O 1
#

InterPro domains:
  IPR001623 DnaJ domain [PF00226] (25-77)
  IPR001623 DnaJ domain [PR00625] (27-45)
  IPR001623 DnaJ domain [PR00625] (45-60)
  IPR001623 DnaJ domain [PR00625] (61-81)
  IPR001623 DnaJ domain [PS50076] (25-81)
  IPR001623 DnaJ domain [SM00271] (24-81)
  IPR001623 DnaJ domain [cd06257] (25-76)
  IPR036869 Chaperone J-domain superfamily [G3DSA:1.10.287.110] (11-79)
  IPR036869 Chaperone J-domain superfamily [SSF46565] (18-77)

Secondary structure (DSSP, 8-state):
---------------HHHHHHS---HHHHTT--TT--HHHHHHHHHHHHHHS-TTT---TTHHHHHHHHHHHHHHHHHHHHHHHHHHHHHT-

Radius of gyration: 17.28 Å; chains: 1; bounding box: 51×30×46 Å

Organism: Amborella trichopoda (NCBI:txid13333)

pLDDT: mean 73.33, std 16.36, range [41.88, 93.81]

Foldseek 3Di:
DDDDDPPPDDPPVVCVVVLVVPPDPLCVLLVHDPPDDLVSLVVSLVVLCVVLPCVVDVDPCSVVSNVSSVSSSCVVVVCVVCVVVVVVVVVD

Sequence (92 aa):
MVWEEPWQDNPVEFDFLSILSKSKDYYKILEVDYDATNDDIRSNYIRLALKWHPDKRSEDGATIRFQEINEAYKVLMFMWFIAPLCKFFAEA